Protein AF-A1TN15-F1 (afdb_monomer)

Sequence (101 aa):
MAIATRGRITGRRLQARRLNVWSRDPRCAMCGKLVEFNDIPGRGFQLDHVQALKADGGKGEDTEANTQVLCCGPDGCHAKKTAQDMGYQQRRAVGLDGWPL

Foldseek 3Di:
DDPPPPDDDDDPRVLVLLCVLCVVPQAAPPPRDRADSDLPAPHHWDWDFLWDDVVVVTDDDPDSVRIGTWHHHLPTPVVVVVCVNVVHDRDFDADPVRHGD

InterPro domains:
  IPR002711 HNH endonuclease [PF01844] (28-83)
  IPR003615 HNH nuclease [cd00085] (18-82)

Mean predicted aligned error: 6.32 Å

Organism: Paracidovorax citrulli (strain AAC00-1) (NCBI:txid397945)

Structure (mmCIF, N/CA/C/O backbone):
data_AF-A1TN15-F1
#
_entry.id   AF-A1TN15-F1
#
loop_
_atom_site.group_PDB
_atom_site.id
_atom_site.type_symbol
_atom_site.label_atom_id
_atom_site.label_alt_id
_atom_site.label_comp_id
_atom_site.label_asym_id
_atom_site.label_entity_id
_atom_site.label_seq_id
_atom_site.pdbx_PDB_ins_code
_atom_site.Cartn_x
_atom_site.Cartn_y
_atom_site.Cartn_z
_atom_site.occupancy
_atom_site.B_iso_or_equiv
_atom_site.auth_seq_id
_atom_site.auth_comp_id
_atom_site.auth_asym_id
_atom_site.auth_atom_id
_atom_site.pdbx_PDB_model_num
ATOM 1 N N . MET A 1 1 ? 9.275 21.046 24.470 1.00 33.75 1 MET A N 1
ATOM 2 C CA . MET A 1 1 ? 7.896 20.643 24.122 1.00 33.75 1 MET A CA 1
ATOM 3 C C . MET A 1 1 ? 7.965 19.705 22.927 1.00 33.75 1 MET A C 1
ATOM 5 O O . MET A 1 1 ? 8.277 20.163 21.838 1.00 33.75 1 MET A O 1
ATOM 9 N N . ALA A 1 2 ? 7.780 18.399 23.128 1.00 36.19 2 ALA A N 1
ATOM 10 C CA . ALA A 1 2 ? 7.703 17.453 22.017 1.00 36.19 2 ALA A CA 1
ATOM 11 C C . ALA A 1 2 ? 6.325 17.595 21.361 1.00 36.19 2 ALA A C 1
ATOM 13 O O . ALA A 1 2 ? 5.304 17.421 22.026 1.00 36.19 2 ALA A O 1
ATOM 14 N N . ILE A 1 3 ? 6.290 17.948 20.077 1.00 42.00 3 ILE A N 1
ATOM 15 C CA . ILE A 1 3 ? 5.067 17.892 19.278 1.00 42.00 3 ILE A CA 1
ATOM 16 C C . ILE A 1 3 ? 4.693 16.412 19.197 1.00 42.00 3 ILE A C 1
ATOM 18 O O . ILE A 1 3 ? 5.341 15.641 18.493 1.00 42.00 3 ILE A O 1
ATOM 22 N N . ALA A 1 4 ? 3.685 15.995 19.961 1.00 42.94 4 ALA A N 1
ATOM 23 C CA . ALA A 1 4 ? 3.087 14.683 19.798 1.00 42.94 4 ALA A CA 1
ATOM 24 C C . ALA A 1 4 ? 2.471 14.636 18.394 1.00 42.94 4 ALA A C 1
ATOM 26 O O . ALA A 1 4 ? 1.401 15.198 18.154 1.00 42.94 4 ALA A O 1
ATOM 27 N N . THR A 1 5 ? 3.154 13.994 17.445 1.00 50.59 5 THR A N 1
ATOM 28 C CA . THR A 1 5 ? 2.509 13.526 16.221 1.00 50.59 5 THR A CA 1
ATOM 29 C C . THR A 1 5 ? 1.324 12.683 16.679 1.00 50.59 5 THR A C 1
ATOM 31 O O . THR A 1 5 ? 1.512 11.693 17.383 1.00 50.59 5 THR A O 1
ATOM 34 N N . ARG A 1 6 ? 0.084 13.102 16.386 1.00 56.94 6 ARG A N 1
ATOM 35 C CA . ARG A 1 6 ? -1.101 12.267 16.648 1.00 56.94 6 ARG A CA 1
ATOM 36 C C . ARG A 1 6 ? -0.835 10.918 15.971 1.00 56.94 6 ARG A C 1
ATOM 38 O O . ARG A 1 6 ? -0.722 10.857 14.751 1.00 56.94 6 ARG A O 1
ATOM 45 N N . GLY A 1 7 ? -0.559 9.907 16.795 1.00 59.91 7 GLY A N 1
ATOM 46 C CA . GLY A 1 7 ? 0.378 8.834 16.467 1.00 59.91 7 GLY A CA 1
ATOM 47 C C . GLY A 1 7 ? -0.060 7.984 15.288 1.00 59.91 7 GLY A C 1
ATOM 48 O O . GLY A 1 7 ? -0.975 7.175 15.422 1.00 59.91 7 GLY A O 1
ATOM 49 N N . ARG A 1 8 ? 0.635 8.123 14.153 1.00 71.75 8 ARG A N 1
ATOM 50 C CA . ARG A 1 8 ? 0.544 7.139 13.072 1.00 71.75 8 ARG A CA 1
ATOM 51 C C . ARG A 1 8 ? 0.921 5.772 13.642 1.00 71.75 8 ARG A C 1
ATOM 53 O O . ARG A 1 8 ? 1.894 5.645 14.386 1.00 71.75 8 ARG A O 1
ATOM 60 N N . ILE A 1 9 ? 0.125 4.760 13.322 1.00 84.94 9 ILE A N 1
ATOM 61 C CA . ILE A 1 9 ? 0.376 3.382 13.736 1.00 84.94 9 ILE A CA 1
ATOM 62 C C . ILE A 1 9 ? 1.721 2.898 13.169 1.00 84.94 9 ILE A C 1
ATOM 64 O O . ILE A 1 9 ? 1.979 2.989 11.972 1.00 84.94 9 ILE A O 1
ATOM 68 N N . THR A 1 10 ? 2.594 2.375 14.026 1.00 86.94 10 THR A N 1
ATOM 69 C CA . THR A 1 10 ? 3.913 1.856 13.632 1.00 86.94 10 THR A CA 1
ATOM 70 C C . THR A 1 10 ? 4.190 0.500 14.286 1.00 86.94 10 THR A C 1
ATOM 72 O O . THR A 1 10 ? 3.392 -0.014 15.080 1.00 86.94 10 THR A O 1
ATOM 75 N N . GLY A 1 11 ? 5.318 -0.118 13.922 1.00 91.50 11 GLY A N 1
ATOM 76 C CA . GLY A 1 11 ? 5.829 -1.330 14.563 1.00 91.50 11 GLY A CA 1
ATOM 77 C C . GLY A 1 11 ? 4.848 -2.505 14.537 1.00 91.50 11 GLY A C 1
ATOM 78 O O . GLY A 1 11 ? 4.147 -2.731 13.550 1.00 91.50 11 GLY A O 1
ATOM 79 N N . ARG A 1 12 ? 4.782 -3.263 15.640 1.00 94.69 12 ARG A N 1
ATOM 80 C CA . ARG A 1 12 ? 3.961 -4.487 15.748 1.00 94.69 12 ARG A CA 1
ATOM 81 C C . ARG A 1 12 ? 2.482 -4.242 15.465 1.00 94.69 12 ARG A C 1
ATOM 83 O O . ARG A 1 12 ? 1.843 -5.071 14.830 1.00 94.69 12 ARG A O 1
ATOM 90 N N . ARG A 1 13 ? 1.948 -3.100 15.905 1.00 93.00 13 ARG A N 1
ATOM 91 C CA . ARG A 1 13 ? 0.534 -2.759 15.707 1.00 93.00 13 ARG A CA 1
ATOM 92 C C . ARG A 1 13 ? 0.223 -2.571 14.218 1.00 93.00 13 ARG A C 1
ATOM 94 O O . ARG A 1 13 ? -0.792 -3.075 13.749 1.00 93.00 13 ARG A O 1
ATOM 101 N N . LEU A 1 14 ? 1.116 -1.912 13.471 1.00 93.56 14 LEU A N 1
ATOM 102 C CA . LEU A 1 14 ? 0.991 -1.776 12.015 1.00 93.56 14 LEU A CA 1
ATOM 103 C C . LEU A 1 14 ? 1.082 -3.142 11.327 1.00 93.56 14 LEU A C 1
ATOM 105 O O . LEU A 1 14 ? 0.266 -3.432 10.461 1.00 93.56 14 LEU A O 1
ATOM 109 N N . GLN A 1 15 ? 2.030 -3.991 11.728 1.00 96.19 15 GLN A N 1
ATOM 110 C CA . GLN A 1 15 ? 2.180 -5.324 11.133 1.00 96.19 15 GLN A CA 1
ATOM 111 C C . GLN A 1 15 ? 0.962 -6.221 11.390 1.00 96.19 15 GLN A C 1
ATOM 113 O O . GLN A 1 15 ? 0.504 -6.898 10.474 1.00 96.19 15 GLN A O 1
ATOM 118 N N . ALA A 1 16 ? 0.376 -6.162 12.590 1.00 96.62 16 ALA A N 1
ATOM 119 C CA . ALA A 1 16 ? -0.873 -6.857 12.897 1.00 96.62 16 ALA A CA 1
ATOM 120 C C . ALA A 1 16 ? -2.025 -6.369 12.006 1.00 96.62 16 ALA A C 1
ATOM 122 O O . ALA A 1 16 ? -2.743 -7.184 11.433 1.00 96.62 16 ALA A O 1
ATOM 123 N N . ARG A 1 17 ? -2.157 -5.048 11.809 1.00 96.50 17 ARG A N 1
ATOM 124 C CA . ARG A 1 17 ? -3.154 -4.488 10.887 1.00 96.50 17 ARG A CA 1
ATOM 125 C C . ARG A 1 17 ? -2.920 -4.952 9.449 1.00 96.50 17 ARG A C 1
ATOM 127 O O . ARG A 1 17 ? -3.864 -5.373 8.789 1.00 96.50 17 ARG A O 1
ATOM 134 N N . ARG A 1 18 ? -1.671 -4.899 8.972 1.00 97.62 18 ARG A N 1
ATOM 135 C CA . ARG A 1 18 ? -1.296 -5.401 7.642 1.00 97.62 18 ARG A CA 1
ATOM 136 C C . ARG A 1 18 ? -1.748 -6.848 7.478 1.00 97.62 18 ARG A C 1
ATOM 138 O O . ARG A 1 18 ? -2.387 -7.150 6.478 1.00 97.62 18 ARG A O 1
ATOM 145 N N . LEU A 1 19 ? -1.449 -7.707 8.455 1.00 97.88 19 LEU A N 1
ATOM 146 C CA . LEU A 1 19 ? -1.819 -9.121 8.418 1.00 97.88 19 LEU A CA 1
ATOM 147 C C . LEU A 1 19 ? -3.336 -9.316 8.422 1.00 97.88 19 LEU A C 1
ATOM 149 O O . LEU A 1 19 ? -3.831 -10.075 7.600 1.00 97.88 19 LEU A O 1
ATOM 153 N N . ASN A 1 20 ? -4.069 -8.610 9.287 1.00 97.94 20 ASN A N 1
ATOM 154 C CA . ASN A 1 20 ? -5.528 -8.712 9.384 1.00 97.94 20 ASN A CA 1
ATOM 1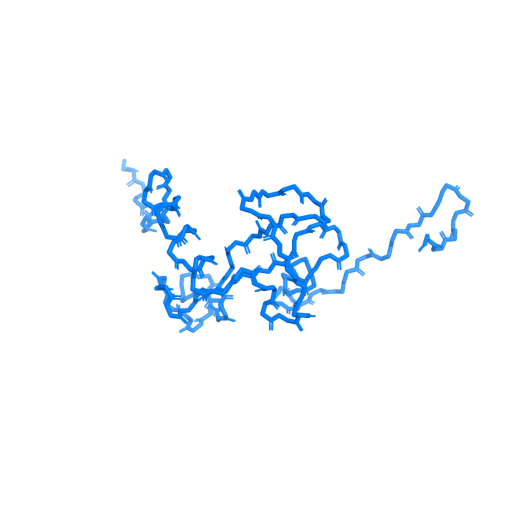55 C C . ASN A 1 20 ? -6.242 -8.314 8.090 1.00 97.94 20 ASN A C 1
ATOM 157 O O . ASN A 1 20 ? -7.194 -8.971 7.685 1.00 97.94 20 ASN A O 1
ATOM 161 N N . VAL A 1 21 ? -5.826 -7.213 7.461 1.00 98.12 21 VAL A N 1
ATOM 162 C CA . VAL A 1 21 ? -6.479 -6.730 6.236 1.00 98.12 21 VAL A CA 1
ATOM 163 C C . VAL A 1 21 ? -6.118 -7.632 5.058 1.00 98.12 21 VAL A C 1
ATOM 165 O O . VAL A 1 21 ? -7.002 -8.041 4.312 1.00 98.12 21 VAL A O 1
ATOM 168 N N . TRP A 1 22 ? -4.842 -8.007 4.934 1.00 98.44 22 TRP A N 1
ATOM 169 C CA . TRP A 1 22 ? -4.374 -8.899 3.873 1.00 98.44 22 TRP A CA 1
ATOM 170 C C . TRP A 1 22 ? -4.954 -10.316 3.981 1.00 98.44 22 TRP A C 1
ATOM 172 O O . TRP A 1 22 ? -5.274 -10.918 2.963 1.00 98.44 22 TRP A O 1
ATOM 182 N N . SER A 1 23 ? -5.138 -10.856 5.191 1.00 98.19 23 SER A N 1
ATOM 183 C CA . SER A 1 23 ? -5.677 -12.211 5.375 1.00 98.19 23 SER A CA 1
ATOM 184 C C . SER A 1 23 ? -7.163 -12.333 5.034 1.00 98.19 23 SER A C 1
ATOM 186 O O . SER A 1 23 ? -7.622 -13.437 4.747 1.00 98.19 23 SER A O 1
ATOM 188 N N . ARG A 1 24 ? -7.914 -11.220 5.042 1.00 98.00 24 ARG A N 1
ATOM 189 C CA . ARG A 1 24 ? -9.319 -11.182 4.600 1.00 98.00 24 ARG A CA 1
ATOM 190 C C . ARG A 1 24 ? -9.432 -11.291 3.082 1.00 98.00 24 ARG A C 1
ATOM 192 O O . ARG A 1 24 ? -10.230 -12.085 2.595 1.00 98.00 24 ARG A O 1
ATOM 199 N N . ASP A 1 25 ? -8.639 -10.509 2.353 1.00 98.06 25 ASP A N 1
ATOM 200 C CA . ASP A 1 25 ? -8.490 -10.635 0.902 1.00 98.06 25 ASP A CA 1
ATOM 201 C C . ASP A 1 25 ? -7.083 -10.182 0.471 1.00 98.06 25 ASP A C 1
ATOM 203 O O . ASP A 1 25 ? -6.772 -8.988 0.512 1.00 98.06 25 ASP A O 1
ATOM 207 N N . PRO A 1 26 ? -6.216 -11.110 0.033 1.00 98.00 26 PRO A N 1
ATOM 208 C CA . PRO A 1 26 ? -4.842 -10.806 -0.357 1.00 98.00 26 PRO A CA 1
ATOM 209 C C . PRO A 1 26 ? -4.736 -10.239 -1.782 1.00 98.00 26 PRO A C 1
ATOM 211 O O . PRO A 1 26 ? -3.688 -10.356 -2.421 1.00 98.00 26 PRO A O 1
ATOM 214 N N . ARG A 1 27 ? -5.812 -9.665 -2.331 1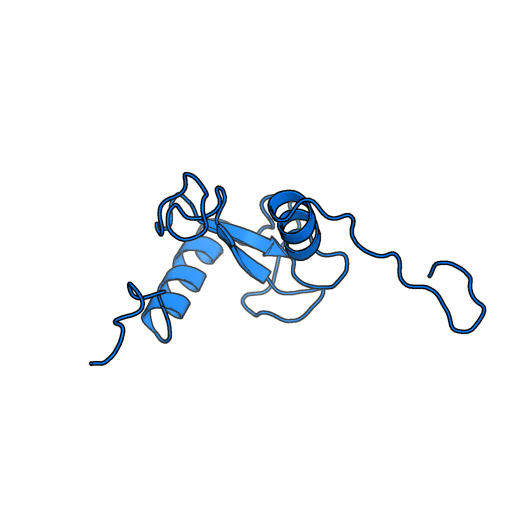.00 98.62 27 ARG A N 1
ATOM 215 C CA . ARG A 1 27 ? -5.840 -9.076 -3.674 1.00 98.62 27 ARG A CA 1
ATOM 216 C C . ARG A 1 27 ? -5.789 -7.558 -3.621 1.00 98.62 27 ARG A C 1
ATOM 218 O O . ARG A 1 27 ? -6.326 -6.918 -2.726 1.00 98.62 27 ARG A O 1
ATOM 225 N N . CYS A 1 28 ? -5.157 -6.970 -4.631 1.00 98.56 28 CYS A N 1
ATOM 226 C CA . CYS A 1 28 ? -5.183 -5.533 -4.846 1.00 98.56 28 CYS A CA 1
ATOM 227 C C . CYS A 1 28 ? -6.627 -5.061 -5.066 1.00 98.56 28 CYS A C 1
ATOM 229 O O . CYS A 1 28 ? -7.260 -5.482 -6.033 1.00 98.56 28 CYS A O 1
ATOM 231 N N . ALA A 1 29 ? -7.112 -4.134 -4.241 1.00 98.56 29 ALA A N 1
ATOM 232 C CA . ALA A 1 29 ? -8.485 -3.632 -4.317 1.00 98.56 29 ALA A CA 1
ATOM 233 C C . ALA A 1 29 ? -8.807 -2.901 -5.637 1.00 98.56 29 ALA A C 1
ATOM 235 O O . ALA A 1 29 ? -9.967 -2.811 -6.024 1.00 98.56 29 ALA A O 1
ATOM 236 N N . MET A 1 30 ? -7.791 -2.399 -6.352 1.00 97.81 30 MET A N 1
ATOM 237 C CA . MET A 1 30 ? -7.980 -1.702 -7.631 1.00 97.81 30 MET A CA 1
ATOM 238 C C . MET A 1 30 ? -7.919 -2.622 -8.857 1.00 97.81 30 MET A C 1
ATOM 240 O O . MET A 1 30 ? -8.665 -2.407 -9.805 1.00 97.81 30 MET A O 1
ATOM 244 N N . CYS A 1 31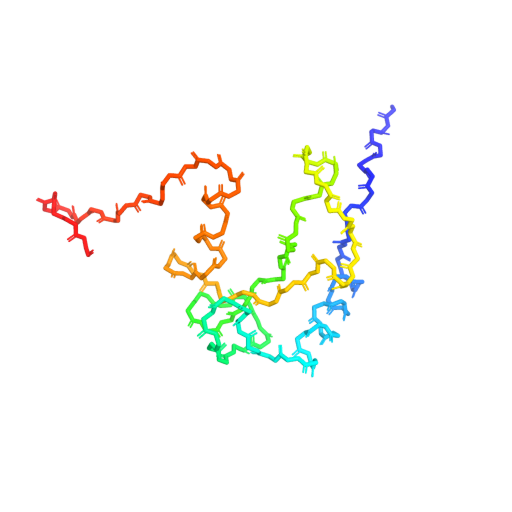 ? -7.014 -3.607 -8.886 1.00 98.06 31 CYS A N 1
ATOM 245 C CA . CYS A 1 31 ? -6.791 -4.439 -10.081 1.00 98.06 31 CYS A CA 1
ATOM 246 C C . CYS A 1 31 ? -7.055 -5.938 -9.888 1.00 98.06 31 CYS A C 1
ATOM 248 O O . CYS A 1 31 ? -6.887 -6.704 -10.830 1.00 98.06 31 CYS A O 1
ATOM 250 N N . GLY A 1 32 ? -7.412 -6.386 -8.682 1.00 98.06 32 GLY A N 1
ATOM 251 C CA . GLY A 1 32 ? -7.711 -7.789 -8.373 1.00 98.06 32 GLY A CA 1
ATOM 252 C C . GLY A 1 32 ? -6.499 -8.731 -8.329 1.00 98.06 32 GLY A C 1
ATOM 253 O O . GLY A 1 32 ? -6.657 -9.915 -8.034 1.00 98.06 32 GLY A O 1
ATOM 254 N N . LYS A 1 33 ? -5.280 -8.241 -8.596 1.00 97.62 33 LYS A N 1
ATOM 255 C CA . LYS A 1 33 ? -4.050 -9.049 -8.564 1.00 97.62 33 LYS A CA 1
ATOM 256 C C . LYS A 1 33 ? -3.781 -9.591 -7.156 1.00 97.62 33 LYS A C 1
ATOM 258 O O . LYS A 1 33 ? -3.744 -8.809 -6.211 1.00 97.62 33 LYS A O 1
ATOM 263 N N . LEU A 1 34 ? -3.514 -10.893 -7.036 1.00 98.25 34 LEU A N 1
ATOM 264 C CA . LEU A 1 34 ? -3.009 -11.508 -5.803 1.00 98.25 34 LEU A CA 1
ATOM 265 C C . LEU A 1 34 ? -1.602 -10.983 -5.476 1.00 98.25 34 LEU A C 1
ATOM 267 O O . LEU A 1 34 ? -0.742 -10.947 -6.359 1.00 98.25 34 LEU A O 1
ATOM 271 N N . VAL A 1 35 ? -1.370 -10.592 -4.224 1.00 98.44 35 VAL A N 1
ATOM 272 C CA . VAL A 1 35 ? -0.101 -10.007 -3.768 1.00 98.44 35 VAL A CA 1
ATOM 273 C C . VAL A 1 35 ? 0.479 -10.749 -2.567 1.00 98.44 35 VAL A C 1
ATOM 275 O O . VAL A 1 35 ? -0.242 -11.226 -1.691 1.00 98.44 35 VAL A O 1
ATOM 278 N N . GLU A 1 36 ? 1.806 -10.835 -2.523 1.00 98.12 36 GLU A N 1
ATOM 279 C CA . GLU A 1 36 ? 2.553 -11.452 -1.427 1.00 98.12 36 GLU A CA 1
ATOM 280 C C . GLU A 1 36 ? 2.480 -10.600 -0.150 1.00 98.12 36 GLU A C 1
ATOM 282 O O . GLU A 1 36 ? 2.378 -9.374 -0.217 1.00 98.12 36 GLU A O 1
ATOM 287 N N . PHE A 1 37 ? 2.594 -11.228 1.028 1.00 97.19 37 PHE A N 1
ATOM 288 C CA . PHE A 1 37 ? 2.652 -10.516 2.310 1.00 97.19 37 PHE A CA 1
ATOM 289 C C . PHE A 1 37 ? 4.034 -9.874 2.556 1.00 97.19 37 PHE A C 1
ATOM 291 O O . PHE A 1 37 ? 4.770 -10.233 3.471 1.00 97.19 37 PHE A O 1
ATOM 298 N N . ASN A 1 38 ? 4.420 -8.933 1.702 1.00 94.38 38 ASN A N 1
ATOM 299 C CA . ASN A 1 38 ? 5.646 -8.140 1.793 1.00 94.38 38 ASN A CA 1
ATOM 300 C C . ASN A 1 38 ? 5.451 -6.814 1.033 1.00 94.38 38 ASN A C 1
ATOM 302 O O . ASN A 1 38 ? 4.355 -6.548 0.544 1.00 94.38 38 ASN A O 1
ATOM 306 N N . ASP A 1 39 ? 6.471 -5.956 0.961 1.00 92.94 39 ASP A N 1
ATOM 307 C CA . ASP A 1 39 ? 6.414 -4.693 0.200 1.00 92.94 39 ASP A CA 1
ATOM 308 C C . ASP A 1 39 ? 7.236 -4.723 -1.103 1.00 92.94 39 ASP A C 1
ATOM 310 O O . ASP A 1 39 ? 7.475 -3.687 -1.719 1.00 92.94 39 ASP A O 1
ATOM 314 N N . ILE A 1 40 ? 7.596 -5.922 -1.580 1.00 95.12 40 ILE A N 1
ATOM 315 C CA . ILE A 1 40 ? 8.470 -6.101 -2.744 1.00 95.12 40 ILE A CA 1
ATOM 316 C C . ILE A 1 40 ? 7.805 -5.518 -4.003 1.00 95.12 40 ILE A C 1
ATOM 318 O O . ILE A 1 40 ? 6.761 -6.030 -4.417 1.00 95.12 40 ILE A O 1
ATOM 322 N N . PRO A 1 41 ? 8.407 -4.517 -4.675 1.00 92.38 41 PRO A N 1
ATOM 323 C CA . PRO A 1 41 ? 7.856 -3.933 -5.895 1.00 92.38 41 PRO A CA 1
ATOM 324 C C . PRO A 1 41 ? 7.456 -4.989 -6.935 1.00 92.38 41 PRO A C 1
ATOM 326 O O . PRO A 1 41 ? 8.218 -5.905 -7.243 1.00 92.38 41 PRO A O 1
ATOM 329 N N . GLY A 1 42 ? 6.236 -4.880 -7.465 1.00 90.81 42 GLY A N 1
ATOM 330 C CA . GLY A 1 42 ? 5.695 -5.784 -8.482 1.00 90.81 42 GLY A CA 1
ATOM 331 C C . GLY A 1 42 ? 5.087 -7.093 -7.958 1.00 90.81 42 GLY A C 1
ATOM 332 O O . GLY A 1 42 ? 4.319 -7.720 -8.696 1.00 90.81 42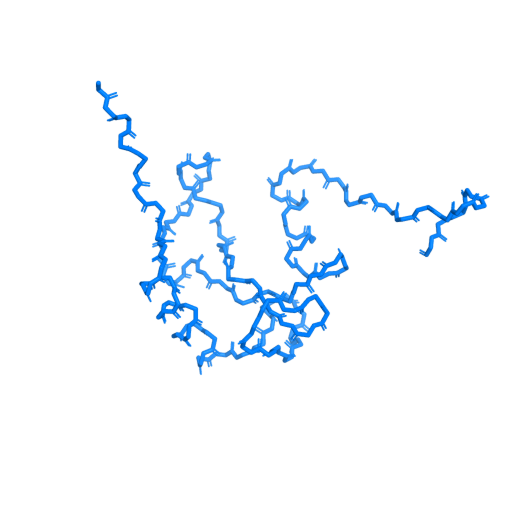 GLY A O 1
ATOM 333 N N . ARG A 1 43 ? 5.350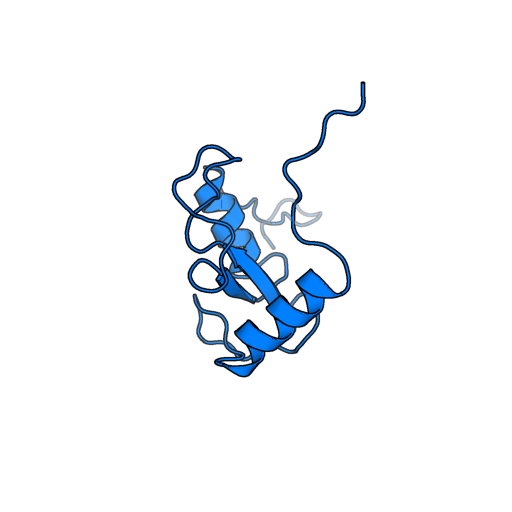 -7.495 -6.707 1.00 95.25 43 ARG A N 1
ATOM 334 C CA . ARG A 1 43 ? 4.822 -8.744 -6.110 1.00 95.25 43 ARG A CA 1
ATOM 335 C C . ARG A 1 43 ? 4.070 -8.541 -4.795 1.00 95.25 43 ARG A C 1
ATOM 337 O O . ARG A 1 43 ? 3.073 -9.219 -4.565 1.00 95.25 43 ARG A O 1
ATOM 344 N N . GLY A 1 44 ? 4.531 -7.614 -3.967 1.00 97.50 44 GLY A N 1
ATOM 345 C CA . GLY A 1 44 ? 3.969 -7.298 -2.665 1.00 97.50 44 GLY A CA 1
ATOM 346 C C . GLY A 1 44 ? 2.893 -6.220 -2.705 1.00 97.50 44 GLY A C 1
ATOM 347 O O . GLY A 1 44 ? 2.301 -5.904 -3.745 1.00 97.50 44 GLY A O 1
ATOM 348 N N . PHE A 1 45 ? 2.654 -5.633 -1.535 1.00 98.31 45 PHE A N 1
ATOM 349 C CA . PHE A 1 45 ? 1.622 -4.634 -1.325 1.00 98.31 45 PHE A CA 1
ATOM 350 C C . PHE A 1 45 ? 2.024 -3.536 -0.344 1.00 98.31 45 PHE A C 1
ATOM 352 O O . PHE A 1 45 ? 2.873 -3.698 0.540 1.00 98.31 45 PHE A O 1
ATOM 359 N N . GLN A 1 46 ? 1.312 -2.424 -0.464 1.00 97.50 46 GLN A N 1
ATOM 360 C CA . GLN A 1 46 ? 1.229 -1.400 0.560 1.00 97.50 46 GLN A CA 1
ATOM 361 C C . GLN A 1 46 ? -0.210 -1.331 1.071 1.00 97.50 46 GLN A C 1
ATOM 363 O O . GLN A 1 46 ? -1.169 -1.460 0.307 1.00 97.50 46 GLN A O 1
ATOM 368 N N . LEU A 1 47 ? -0.340 -1.215 2.394 1.00 97.31 47 LEU A N 1
ATOM 369 C CA . LEU A 1 47 ? -1.621 -0.994 3.050 1.00 97.31 47 LEU A CA 1
ATOM 370 C C . LEU A 1 47 ? -1.894 0.505 3.003 1.00 97.31 47 LEU A C 1
ATOM 372 O O . LEU A 1 47 ? -1.185 1.264 3.661 1.00 97.31 47 LEU A O 1
ATOM 376 N N . ASP A 1 48 ? -2.892 0.904 2.229 1.00 96.50 48 ASP A N 1
ATOM 377 C CA . ASP A 1 48 ? -3.183 2.309 1.963 1.00 96.50 48 ASP A CA 1
ATOM 378 C C . ASP A 1 48 ? -4.603 2.666 2.377 1.00 96.50 48 ASP A C 1
ATOM 380 O O . ASP A 1 48 ? -5.475 1.797 2.452 1.00 96.50 48 ASP A O 1
ATOM 384 N N . HIS A 1 49 ? -4.850 3.939 2.664 1.00 96.06 49 HIS A N 1
ATOM 385 C CA . HIS A 1 49 ? -6.176 4.380 3.069 1.00 96.06 49 HIS A CA 1
ATOM 386 C C . HIS A 1 49 ? -7.111 4.497 1.862 1.00 96.06 49 HIS A C 1
ATOM 388 O O . HIS A 1 49 ? -6.707 4.993 0.817 1.00 96.06 49 HIS A O 1
ATOM 394 N N . VAL A 1 50 ? -8.373 4.074 1.975 1.00 96.69 50 VAL A N 1
ATOM 395 C CA . VAL A 1 50 ? -9.372 4.237 0.898 1.00 96.69 50 VAL A CA 1
ATOM 396 C C . VAL A 1 50 ? -9.663 5.717 0.676 1.00 96.69 50 VAL A C 1
ATOM 398 O O . VAL A 1 50 ? -9.583 6.210 -0.444 1.00 96.69 50 VAL A O 1
ATOM 401 N N . GLN A 1 51 ? -9.936 6.436 1.762 1.00 95.00 51 GLN A N 1
ATOM 402 C CA . GLN A 1 51 ? -10.025 7.888 1.797 1.00 95.00 51 GLN A CA 1
ATOM 403 C C . GLN A 1 51 ? -8.819 8.450 2.543 1.00 95.00 51 GLN A C 1
ATOM 405 O O . GLN A 1 51 ? -8.510 7.990 3.647 1.00 95.00 51 GLN A O 1
ATOM 410 N N . ALA A 1 52 ? -8.194 9.487 1.982 1.00 92.12 52 ALA A N 1
ATOM 411 C CA . ALA A 1 52 ? -7.115 10.220 2.637 1.00 92.12 52 ALA A CA 1
ATOM 412 C C . ALA A 1 52 ? -7.514 10.649 4.059 1.00 92.12 52 ALA A C 1
ATOM 414 O O . ALA A 1 52 ? -8.666 11.024 4.311 1.00 92.12 52 ALA A O 1
ATOM 415 N N . LEU A 1 53 ? -6.566 10.584 4.992 1.00 90.81 53 LEU A N 1
ATOM 416 C CA . LEU A 1 53 ? -6.824 10.847 6.404 1.00 90.81 53 LEU A CA 1
ATOM 417 C C . LEU A 1 53 ? -7.268 12.292 6.645 1.00 90.81 53 LEU A C 1
ATOM 419 O O . LEU A 1 53 ? -6.711 13.225 6.071 1.00 90.81 53 LEU A O 1
ATOM 423 N N . LYS A 1 54 ? -8.194 12.492 7.592 1.00 87.12 54 LYS A N 1
ATOM 424 C CA . LYS A 1 54 ? -8.591 13.825 8.094 1.00 87.12 54 LYS A CA 1
ATOM 425 C C . LYS A 1 54 ? -7.385 14.676 8.521 1.00 87.12 54 LYS A C 1
ATOM 427 O O . LYS A 1 54 ? -7.392 15.887 8.344 1.00 87.12 54 LYS A O 1
ATOM 432 N N . ALA A 1 55 ? -6.342 14.040 9.063 1.00 82.31 55 ALA A N 1
ATOM 433 C CA . ALA A 1 55 ? -5.107 14.707 9.481 1.00 82.31 55 ALA A CA 1
ATOM 434 C C . ALA A 1 55 ? -4.278 15.269 8.311 1.00 82.31 55 ALA A C 1
ATOM 436 O O . ALA A 1 55 ? -3.543 16.229 8.510 1.00 82.31 55 ALA A O 1
ATOM 437 N N . ASP A 1 56 ? -4.434 14.702 7.114 1.00 83.06 56 ASP A N 1
ATOM 438 C CA . ASP A 1 56 ? -3.733 15.109 5.894 1.00 83.06 56 ASP A CA 1
ATOM 439 C C . ASP A 1 56 ? -4.661 15.937 4.968 1.00 83.06 56 ASP A C 1
ATOM 441 O O . ASP A 1 56 ? -4.410 16.063 3.774 1.00 83.06 56 ASP A O 1
ATOM 445 N N . GLY A 1 57 ? -5.762 16.488 5.505 1.00 84.88 57 GLY A N 1
ATOM 446 C CA . GLY A 1 57 ? -6.742 17.296 4.761 1.00 84.88 57 GLY A CA 1
ATOM 447 C C . GLY A 1 57 ? -7.856 16.503 4.063 1.00 84.88 57 GLY A C 1
ATOM 448 O O . GLY A 1 57 ? -8.685 17.090 3.371 1.00 84.88 57 GLY A O 1
ATOM 449 N N . GLY A 1 58 ? -7.900 15.180 4.247 1.00 87.88 58 GLY A N 1
ATOM 450 C CA . GLY A 1 58 ? -8.935 14.305 3.698 1.00 87.88 58 GLY A CA 1
ATOM 451 C C . GLY A 1 58 ? -10.177 14.152 4.589 1.00 87.88 58 GLY A C 1
ATOM 452 O O . GLY A 1 58 ? -10.458 14.963 5.471 1.00 87.88 58 GLY A O 1
ATOM 453 N N . LYS A 1 59 ? -10.947 13.080 4.360 1.00 92.19 59 LYS A N 1
ATOM 454 C CA . LYS A 1 59 ? -12.197 12.763 5.091 1.00 92.19 59 LYS A CA 1
ATOM 455 C C . LYS A 1 59 ? -12.151 11.427 5.842 1.00 92.19 59 LYS A C 1
ATOM 457 O O . LYS A 1 59 ? -13.055 11.131 6.621 1.00 92.19 59 LYS A O 1
ATOM 462 N N . GLY A 1 60 ? -11.103 10.636 5.628 1.00 90.94 60 GLY A N 1
ATOM 463 C CA . GLY A 1 60 ? -10.946 9.283 6.147 1.00 90.94 60 GLY A CA 1
ATOM 464 C C . GLY A 1 60 ? -10.428 9.214 7.582 1.00 90.94 60 GLY A C 1
ATOM 465 O O . GLY A 1 60 ? -9.724 10.101 8.071 1.00 90.94 60 GLY A O 1
ATOM 466 N N . GLU A 1 61 ? -10.761 8.120 8.259 1.00 91.69 61 GLU A N 1
ATOM 467 C CA . GLU A 1 61 ? -10.260 7.786 9.596 1.00 91.69 61 GLU A CA 1
ATOM 468 C C . GLU A 1 61 ? -9.164 6.722 9.515 1.00 91.69 61 GLU A C 1
ATOM 470 O O . GLU A 1 61 ? -9.098 5.962 8.550 1.00 91.69 61 GLU A O 1
ATOM 475 N N . ASP A 1 62 ? -8.301 6.642 10.531 1.00 91.69 62 ASP A N 1
ATOM 476 C CA . ASP A 1 62 ? -7.225 5.645 10.570 1.00 91.69 62 ASP A CA 1
ATOM 477 C C . ASP A 1 62 ? -7.712 4.286 11.115 1.00 91.69 62 ASP A C 1
ATOM 479 O O . ASP A 1 62 ? -7.291 3.810 12.178 1.00 91.69 62 ASP A O 1
ATOM 483 N N . THR A 1 63 ? -8.640 3.662 10.388 1.00 92.94 63 THR A N 1
ATOM 484 C CA . THR A 1 63 ? -9.311 2.403 10.752 1.00 92.94 63 THR A CA 1
ATOM 485 C C . THR A 1 63 ? -9.068 1.315 9.710 1.00 92.94 63 THR A C 1
ATOM 487 O O . THR A 1 63 ? -8.795 1.609 8.552 1.00 92.94 63 THR A O 1
ATOM 490 N N . GLU A 1 64 ? -9.207 0.041 10.097 1.00 94.56 64 GLU A N 1
ATOM 491 C CA . GLU A 1 64 ? -9.108 -1.082 9.146 1.00 94.56 64 GLU A CA 1
ATOM 492 C C . GLU A 1 64 ? -10.125 -0.975 8.000 1.00 94.56 64 GLU A C 1
ATOM 494 O O . GLU A 1 64 ? -9.804 -1.305 6.863 1.00 94.56 64 GLU A O 1
ATOM 499 N N . ALA A 1 65 ? -11.331 -0.477 8.287 1.00 95.50 65 ALA A N 1
ATOM 500 C CA . ALA A 1 65 ? -12.388 -0.297 7.292 1.00 95.50 65 ALA A CA 1
ATOM 501 C C . ALA A 1 65 ? -12.033 0.752 6.226 1.00 95.50 65 ALA A C 1
ATOM 503 O O . ALA A 1 65 ? -12.518 0.677 5.103 1.00 95.50 65 ALA A O 1
ATOM 504 N N . ASN A 1 66 ? -11.173 1.714 6.566 1.00 96.50 66 ASN A N 1
ATOM 505 C CA . ASN A 1 66 ? -10.643 2.694 5.628 1.00 96.50 66 ASN A CA 1
ATOM 506 C C . ASN A 1 66 ? -9.260 2.285 5.1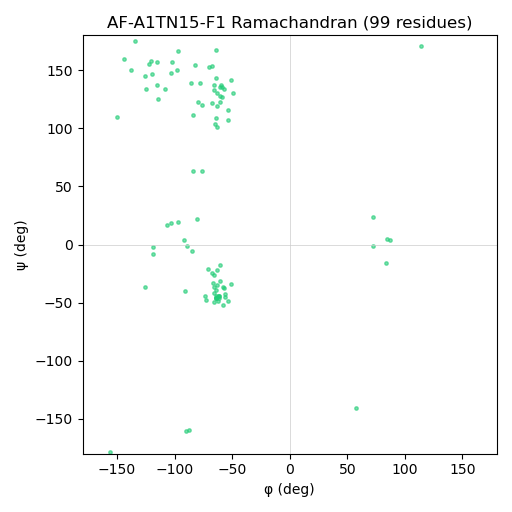01 1.00 96.50 66 ASN A C 1
ATOM 508 O O . ASN A 1 66 ? -8.533 3.149 4.632 1.00 96.50 66 ASN A O 1
ATOM 512 N N . THR A 1 67 ? -8.860 1.013 5.182 1.00 97.12 67 THR A N 1
ATOM 513 C CA . THR A 1 67 ? -7.600 0.533 4.595 1.00 97.12 67 THR A CA 1
ATOM 514 C C . THR A 1 67 ? -7.841 -0.541 3.549 1.00 97.12 67 THR A C 1
ATOM 516 O O . THR A 1 67 ? -8.757 -1.347 3.670 1.00 97.12 67 THR A O 1
ATOM 519 N N . GLN A 1 68 ? -6.993 -0.555 2.529 1.00 98.00 68 GLN A N 1
ATOM 520 C CA . GLN A 1 68 ? -7.053 -1.472 1.401 1.00 98.00 68 GLN A CA 1
ATOM 521 C C . GLN A 1 68 ? -5.656 -1.975 1.029 1.00 98.00 68 GLN A C 1
ATOM 523 O O . GLN A 1 68 ? -4.651 -1.281 1.201 1.00 98.00 68 GLN A O 1
ATOM 528 N N . VAL A 1 69 ? -5.600 -3.197 0.505 1.00 98.56 69 VAL A N 1
ATOM 529 C CA . VAL A 1 69 ? -4.388 -3.791 -0.067 1.00 98.56 69 VAL A CA 1
ATOM 530 C C . VAL A 1 69 ? -4.205 -3.239 -1.477 1.00 98.56 69 VAL A C 1
ATOM 532 O O . VAL A 1 69 ? -5.084 -3.418 -2.317 1.00 98.56 69 VAL A O 1
ATOM 535 N N . LEU A 1 70 ? -3.068 -2.602 -1.767 1.00 98.50 70 LEU A N 1
ATOM 536 C CA . LEU A 1 70 ? -2.719 -2.154 -3.119 1.00 98.50 70 LEU A CA 1
ATOM 537 C C . LEU A 1 70 ? -1.366 -2.714 -3.545 1.00 98.50 70 LEU A C 1
ATOM 539 O O . LEU A 1 70 ? -0.394 -2.635 -2.793 1.00 98.50 70 LEU A O 1
ATOM 543 N N . CYS A 1 71 ? -1.287 -3.249 -4.766 1.00 98.25 71 CYS A N 1
ATOM 544 C CA . CYS A 1 71 ? -0.011 -3.706 -5.309 1.00 98.25 71 CYS A CA 1
ATOM 545 C C . CYS A 1 71 ? 0.985 -2.540 -5.396 1.00 98.25 71 CYS A C 1
ATOM 547 O O . CYS A 1 71 ? 0.639 -1.428 -5.818 1.00 98.25 71 CYS A O 1
ATOM 549 N N . CYS A 1 72 ? 2.218 -2.805 -4.968 1.00 95.75 72 CYS A N 1
ATOM 550 C CA . CYS A 1 72 ? 3.285 -1.813 -4.910 1.00 95.75 72 CYS A CA 1
ATOM 551 C C . CYS A 1 72 ? 4.206 -1.876 -6.140 1.00 95.75 72 CYS A C 1
ATOM 553 O O . CYS A 1 72 ? 4.192 -2.831 -6.922 1.00 95.75 72 CYS A O 1
ATOM 555 N N . GLY A 1 73 ? 5.028 -0.838 -6.293 1.00 92.00 73 GLY A N 1
ATOM 556 C CA . GLY A 1 73 ? 5.939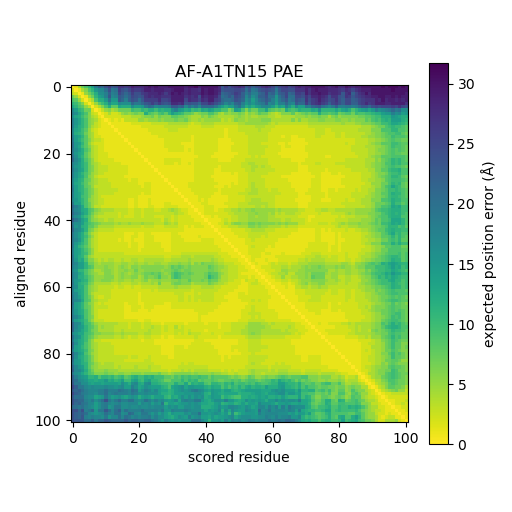 -0.638 -7.420 1.00 92.00 73 GLY A CA 1
ATOM 557 C C . GLY A 1 73 ? 5.557 0.576 -8.277 1.00 92.00 73 GLY A C 1
ATOM 558 O O . GLY A 1 73 ? 4.481 1.142 -8.069 1.00 92.00 73 GLY A O 1
ATOM 559 N N . PRO A 1 74 ? 6.422 0.982 -9.226 1.00 89.12 74 PRO A N 1
ATOM 560 C CA . PRO A 1 74 ? 6.226 2.188 -10.038 1.00 89.12 74 PRO A CA 1
ATOM 561 C C . PRO A 1 74 ? 4.890 2.201 -10.792 1.00 89.12 74 PRO A C 1
ATOM 563 O O . PRO A 1 74 ? 4.142 3.173 -10.696 1.00 89.12 74 PRO A O 1
ATOM 566 N N . ASP A 1 75 ? 4.546 1.075 -11.423 1.00 89.75 75 ASP A N 1
ATOM 567 C CA . ASP A 1 75 ? 3.291 0.885 -12.169 1.00 89.75 75 ASP A CA 1
ATOM 568 C C . ASP A 1 75 ? 2.152 0.302 -11.311 1.00 89.75 75 ASP A C 1
ATOM 570 O O . ASP A 1 75 ? 1.058 -0.009 -11.808 1.00 89.75 75 ASP A O 1
ATOM 574 N N . GLY A 1 76 ? 2.417 0.123 -10.014 1.00 94.19 76 GLY A N 1
ATOM 575 C CA . GLY A 1 76 ? 1.488 -0.433 -9.043 1.00 94.19 76 GLY A CA 1
ATOM 576 C C . GLY A 1 76 ? 0.295 0.487 -8.792 1.00 94.19 76 GLY A C 1
ATOM 577 O O . GLY A 1 76 ? 0.364 1.711 -8.922 1.00 94.19 76 GLY A O 1
ATOM 578 N N . CYS A 1 77 ? -0.825 -0.109 -8.391 1.00 97.31 77 CYS A N 1
ATOM 579 C CA . CYS A 1 77 ? -2.044 0.626 -8.065 1.00 97.31 77 CYS A CA 1
ATOM 580 C C . CYS A 1 77 ? -1.841 1.612 -6.913 1.00 97.31 77 CYS A C 1
ATOM 582 O O . CYS A 1 77 ? -2.438 2.684 -6.937 1.00 97.31 77 CYS A O 1
ATOM 584 N N . HIS A 1 78 ? -0.955 1.298 -5.963 1.00 97.06 78 HIS A N 1
ATOM 585 C CA . HIS A 1 78 ? -0.609 2.230 -4.895 1.00 97.06 78 HIS A CA 1
ATOM 586 C C . HIS A 1 78 ? -0.067 3.552 -5.451 1.00 97.06 78 HIS A C 1
ATOM 588 O O . HIS A 1 78 ? -0.581 4.621 -5.142 1.00 97.06 78 HIS A O 1
ATOM 594 N N . ALA A 1 79 ? 0.935 3.487 -6.330 1.00 94.19 79 ALA A N 1
ATOM 595 C CA . ALA A 1 79 ? 1.582 4.677 -6.868 1.00 94.19 79 ALA A CA 1
ATOM 596 C C . ALA A 1 79 ? 0.630 5.503 -7.759 1.00 94.19 79 ALA A C 1
ATOM 598 O O . ALA A 1 79 ? 0.672 6.735 -7.736 1.00 94.19 79 ALA A O 1
ATOM 599 N N . LYS A 1 80 ? -0.286 4.837 -8.479 1.00 94.62 80 LYS A N 1
ATOM 600 C CA . LYS A 1 80 ? -1.375 5.487 -9.229 1.00 94.62 80 LYS A CA 1
ATOM 601 C C . LYS A 1 80 ? -2.342 6.226 -8.307 1.00 94.62 80 LYS A C 1
ATOM 603 O O . LYS A 1 80 ? -2.675 7.374 -8.586 1.00 94.62 80 LYS A O 1
ATOM 608 N N . LYS A 1 81 ? -2.762 5.593 -7.207 1.00 94.94 81 LYS A N 1
ATOM 609 C CA . LYS A 1 81 ? -3.644 6.219 -6.219 1.00 94.94 81 LYS A CA 1
ATOM 610 C C . LYS A 1 81 ? -2.972 7.412 -5.543 1.00 94.94 81 LYS A C 1
ATOM 612 O O . LYS A 1 81 ? -3.576 8.473 -5.485 1.00 94.94 81 LYS A O 1
ATOM 617 N N . THR A 1 82 ? -1.714 7.283 -5.114 1.00 92.94 82 THR A N 1
ATOM 618 C CA . THR A 1 82 ? -0.970 8.408 -4.522 1.00 92.94 82 THR A CA 1
ATOM 619 C C . THR A 1 82 ? -0.925 9.610 -5.468 1.00 92.94 82 THR A C 1
ATOM 621 O O . THR A 1 82 ? -1.147 10.736 -5.034 1.00 92.94 82 THR A O 1
ATOM 624 N N . ALA A 1 83 ? -0.684 9.380 -6.763 1.00 92.25 83 ALA A N 1
ATOM 625 C CA . ALA A 1 83 ? -0.676 10.442 -7.765 1.00 92.25 83 ALA A CA 1
ATOM 626 C C . ALA A 1 83 ? -2.045 11.131 -7.897 1.00 92.25 83 ALA A C 1
ATOM 628 O O . ALA A 1 83 ? -2.119 12.359 -7.895 1.00 92.25 83 ALA A O 1
ATOM 629 N N . GLN A 1 84 ? -3.128 10.348 -7.927 1.00 91.69 84 GLN A N 1
ATOM 630 C CA . GLN A 1 84 ? -4.499 10.866 -7.960 1.00 91.69 84 GLN A CA 1
ATOM 631 C C . GLN A 1 84 ? -4.839 11.683 -6.707 1.00 91.69 84 GLN A C 1
ATOM 633 O O . GLN A 1 84 ? -5.309 12.811 -6.833 1.00 91.69 84 GLN A O 1
ATOM 638 N N . ASP A 1 85 ? -4.551 11.153 -5.517 1.00 90.62 85 ASP A N 1
ATOM 639 C CA . ASP A 1 85 ? -4.852 11.808 -4.238 1.00 90.62 85 ASP A CA 1
ATOM 640 C C . ASP A 1 85 ? -4.088 13.125 -4.062 1.00 90.62 85 ASP A C 1
ATOM 642 O O . ASP A 1 85 ? -4.603 14.080 -3.485 1.00 90.62 85 ASP A O 1
ATOM 646 N N . MET A 1 86 ? -2.857 13.189 -4.571 1.00 88.75 86 MET A N 1
ATOM 647 C CA . MET A 1 86 ? -2.014 14.384 -4.515 1.00 88.75 86 MET A CA 1
ATOM 648 C C . M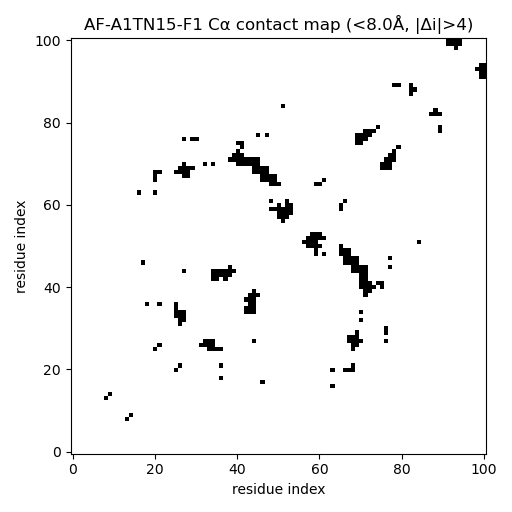ET A 1 86 ? -2.206 15.322 -5.719 1.00 88.75 86 MET A C 1
ATOM 650 O O . MET A 1 86 ? -1.565 16.372 -5.779 1.00 88.75 86 MET A O 1
ATOM 654 N N . GLY A 1 87 ? -3.064 14.968 -6.679 1.00 88.69 87 GLY A N 1
ATOM 655 C CA . GLY A 1 87 ? -3.387 15.809 -7.832 1.00 88.69 87 GLY A CA 1
ATOM 656 C C . GLY A 1 87 ? -2.277 15.935 -8.883 1.00 88.69 87 GLY A C 1
ATOM 657 O O . GLY A 1 87 ? -2.262 16.916 -9.624 1.00 88.69 87 GLY A O 1
ATOM 658 N N . TYR A 1 88 ? -1.352 14.974 -8.978 1.00 86.75 88 TYR A N 1
ATOM 659 C CA . TYR A 1 88 ? -0.335 14.947 -10.037 1.00 86.75 88 TYR A CA 1
ATOM 660 C C . TYR A 1 88 ? -0.484 13.738 -10.962 1.00 86.75 88 TYR A C 1
ATOM 662 O O . TYR A 1 88 ? -1.039 12.703 -10.606 1.00 86.75 88 TYR A O 1
ATOM 670 N N . GLN A 1 89 ? 0.041 13.856 -12.183 1.00 80.56 89 GLN A N 1
ATOM 671 C CA . GLN A 1 89 ? 0.153 12.713 -13.088 1.00 80.56 89 GLN A CA 1
ATOM 672 C C . GLN A 1 89 ? 1.446 11.950 -12.813 1.00 80.56 89 GLN A C 1
ATOM 674 O O . GLN A 1 89 ? 2.497 12.555 -12.587 1.00 80.56 89 GLN A O 1
ATOM 679 N N . GLN A 1 90 ? 1.381 10.617 -12.842 1.00 76.56 90 GLN A N 1
ATOM 680 C CA . GLN A 1 90 ? 2.596 9.814 -12.788 1.00 76.56 90 GLN A CA 1
ATOM 681 C C . GLN A 1 90 ? 3.501 10.173 -13.966 1.00 76.56 90 GLN A C 1
ATOM 683 O O . GLN A 1 90 ? 3.079 10.158 -15.124 1.00 76.56 90 GLN A O 1
ATOM 688 N N . ARG A 1 91 ? 4.756 10.507 -13.658 1.00 73.88 91 ARG A N 1
ATOM 689 C CA . ARG A 1 91 ? 5.766 10.772 -14.680 1.00 73.88 91 ARG A CA 1
ATOM 690 C C . ARG A 1 91 ? 6.062 9.463 -15.404 1.00 73.88 91 ARG A C 1
ATOM 692 O O . ARG A 1 91 ? 6.466 8.496 -14.763 1.00 73.88 91 ARG A O 1
ATOM 699 N N . ARG A 1 92 ? 5.869 9.441 -16.726 1.00 74.00 92 ARG A N 1
ATOM 700 C CA . ARG A 1 92 ? 6.375 8.349 -17.566 1.00 74.00 92 ARG A CA 1
ATOM 701 C C . ARG A 1 92 ? 7.889 8.287 -17.417 1.00 74.00 92 ARG A C 1
ATOM 703 O O . ARG A 1 92 ? 8.544 9.331 -17.404 1.00 74.00 92 ARG A O 1
ATOM 710 N N . ALA A 1 93 ? 8.429 7.081 -17.295 1.00 79.00 93 ALA A N 1
ATOM 711 C CA . ALA A 1 93 ? 9.865 6.908 -17.380 1.00 79.00 93 ALA A CA 1
ATOM 712 C C . ALA A 1 93 ? 10.316 7.267 -18.802 1.00 79.00 93 ALA A C 1
ATOM 714 O O . ALA A 1 93 ? 9.642 6.931 -19.774 1.00 79.00 93 ALA A O 1
ATOM 715 N N . VAL A 1 94 ? 11.419 8.001 -18.900 1.00 81.56 94 VAL A N 1
ATOM 716 C CA . VAL A 1 94 ? 12.039 8.394 -20.165 1.00 81.56 94 VAL A CA 1
ATOM 717 C C . VAL A 1 94 ? 13.391 7.697 -20.215 1.00 81.56 94 VAL A C 1
ATOM 719 O O . VAL A 1 94 ? 14.164 7.794 -19.259 1.00 81.56 94 VAL A O 1
ATOM 722 N N . GLY A 1 95 ? 13.641 6.949 -21.284 1.00 84.81 95 GLY A N 1
ATOM 723 C CA . GLY A 1 95 ? 14.904 6.275 -21.533 1.00 84.81 95 GLY A CA 1
ATOM 724 C C . GLY A 1 95 ? 16.053 7.265 -21.718 1.00 84.81 95 GLY A C 1
ATOM 725 O O . GLY A 1 95 ? 15.855 8.469 -21.893 1.00 84.81 95 GLY A O 1
ATOM 726 N N . LEU A 1 96 ? 17.286 6.752 -21.694 1.00 90.38 96 LEU A N 1
ATOM 727 C CA . LEU A 1 96 ? 18.489 7.557 -21.965 1.00 90.38 96 LEU A CA 1
ATOM 728 C C . LEU A 1 96 ? 18.482 8.174 -23.377 1.00 90.38 96 LEU A C 1
ATOM 730 O O . LEU A 1 96 ? 19.217 9.119 -23.642 1.00 90.38 96 LEU A O 1
ATOM 734 N N . ASP A 1 97 ? 17.648 7.637 -24.263 1.00 91.31 97 ASP A N 1
ATOM 735 C CA . ASP A 1 97 ? 17.389 8.090 -25.625 1.00 91.31 97 ASP A CA 1
ATOM 736 C C . ASP A 1 97 ? 16.330 9.205 -25.724 1.00 91.31 97 ASP A C 1
ATOM 738 O O . ASP A 1 97 ? 16.111 9.743 -26.808 1.00 91.31 97 ASP A O 1
ATOM 742 N N . GLY A 1 98 ? 15.671 9.570 -24.620 1.00 84.81 98 GLY A N 1
ATOM 743 C CA . GLY A 1 98 ? 14.623 10.591 -24.602 1.00 84.81 98 GLY A CA 1
ATOM 744 C C . GLY A 1 98 ? 13.226 10.083 -24.977 1.00 84.81 98 GLY A C 1
ATOM 745 O O . GLY A 1 98 ? 12.296 10.891 -25.028 1.00 84.81 98 GLY A O 1
ATOM 746 N N . TRP A 1 99 ? 13.045 8.776 -25.195 1.00 82.88 99 TRP A N 1
ATOM 747 C CA . TRP A 1 99 ? 11.742 8.175 -25.501 1.00 82.88 99 TRP A CA 1
ATOM 748 C C . TRP A 1 99 ? 11.087 7.560 -24.258 1.00 82.88 99 TRP A C 1
ATOM 750 O O . TRP A 1 99 ? 11.789 7.133 -23.343 1.00 82.88 99 TRP A O 1
ATOM 760 N N . PRO A 1 100 ? 9.743 7.520 -24.166 1.00 78.88 100 PRO A N 1
ATOM 761 C CA . PRO A 1 100 ? 9.071 6.823 -23.071 1.00 78.88 100 PRO A CA 1
ATOM 762 C C . PRO A 1 100 ? 9.455 5.335 -23.023 1.00 78.88 100 PRO A C 1
ATOM 764 O O . PRO A 1 100 ? 9.460 4.689 -24.071 1.00 78.88 100 PRO A O 1
ATOM 767 N N . LEU A 1 101 ? 9.739 4.816 -21.820 1.00 70.06 101 LEU A N 1
ATOM 768 C CA . LEU A 1 101 ? 9.927 3.378 -21.568 1.00 70.06 101 LEU A CA 1
ATOM 769 C C . LEU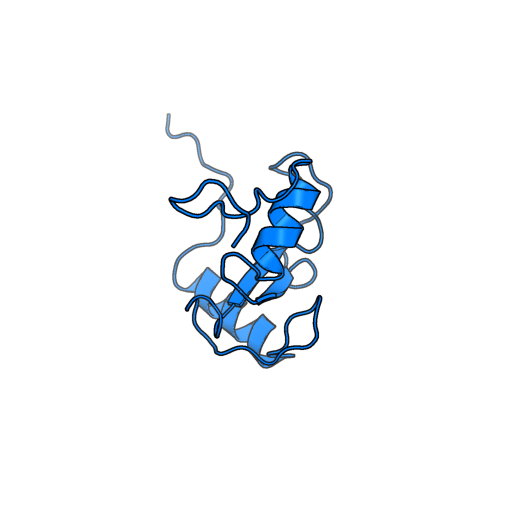 A 1 101 ? 8.600 2.608 -21.594 1.00 70.06 101 LEU A C 1
ATOM 771 O O . LEU A 1 101 ? 7.568 3.192 -21.177 1.00 70.06 101 LEU A O 1
#

pLDDT: mean 89.0, std 13.64, range [33.75, 98.62]

Radius of gyration: 15.61 Å; Cα contacts (8 Å, |Δi|>4): 149; chains: 1; bounding box: 31×33×50 Å

Solvent-accessible surface area (backbone atoms only — not comparable to full-atom values): 6059 Å² total; per-residue (Å²): 134,83,83,75,67,83,74,76,79,54,68,72,65,36,53,52,50,51,50,58,56,37,72,75,50,47,33,16,76,87,76,63,49,75,38,49,103,45,66,48,64,77,46,8,33,43,81,39,58,73,43,52,38,48,90,78,76,40,85,23,61,101,44,76,90,32,45,40,42,21,32,21,37,88,91,16,56,40,47,53,48,52,22,58,78,71,73,46,78,81,78,76,56,62,41,100,86,73,44,76,108

Secondary structure (DSSP, 8-state):
----------HHHHHHHHHHHHHH--B-TTT--B--SS--TTTSEEEEESS-BGGGTSSB-SSGGGEEEEE-STTSHHHHHHHHHTT-PPPPPB-TTSSB-